Protein AF-A0A527ZZG6-F1 (afdb_monomer_lite)

Secondary structure (DSSP, 8-state):
--TTTHHHHHHHHHTTSS--GGGEEEEE-HHHHHHHHHSPPPTT--EEEE---

Foldseek 3Di:
DPPVCPVVVVVCVVVVVDDCPVQAPEEDEPVCVVVCVVDDDDVPRRDYHYDHD

Structure (mmCIF, N/CA/C/O backbone):
data_AF-A0A527ZZG6-F1
#
_entry.id   AF-A0A527ZZG6-F1
#
loop_
_atom_site.group_PDB
_atom_site.id
_atom_site.type_symbol
_atom_site.label_atom_id
_atom_site.label_alt_id
_atom_site.label_comp_id
_atom_site.label_asym_id
_atom_site.label_entity_id
_atom_site.label_seq_id
_atom_site.pdbx_PDB_ins_code
_atom_site.Cartn_x
_atom_site.Cartn_y
_atom_site.Cartn_z
_atom_site.occupancy
_atom_site.B_iso_or_equiv
_atom_site.auth_seq_id
_atom_site.auth_comp_id
_atom_site.auth_asym_id
_atom_site.auth_atom_id
_atom_site.pdbx_PDB_model_num
ATOM 1 N N . LEU A 1 1 ? 5.042 11.852 -6.165 1.00 62.41 1 LEU A N 1
ATOM 2 C CA . LEU A 1 1 ? 5.599 10.793 -7.038 1.00 62.41 1 LEU A CA 1
ATOM 3 C C . LEU A 1 1 ? 6.835 11.356 -7.731 1.00 62.41 1 LEU A C 1
ATOM 5 O O . LEU A 1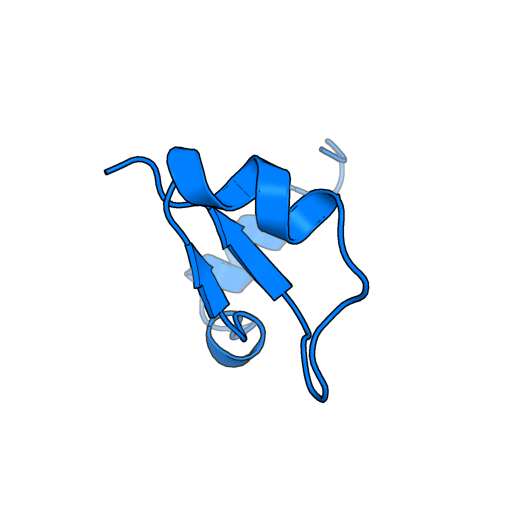 1 ? 6.710 12.425 -8.309 1.00 62.41 1 LEU A O 1
ATOM 9 N N . ASN A 1 2 ? 8.012 10.732 -7.637 1.00 80.31 2 ASN A N 1
ATOM 10 C CA . ASN A 1 2 ? 9.199 11.251 -8.331 1.00 80.31 2 ASN A CA 1
ATOM 11 C C . ASN A 1 2 ? 9.113 10.900 -9.835 1.00 80.31 2 ASN A C 1
ATOM 13 O O . ASN A 1 2 ? 9.179 9.71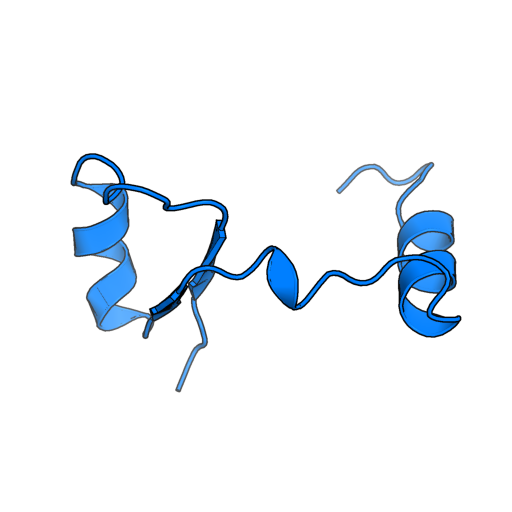5 -10.165 1.00 80.31 2 ASN A O 1
ATOM 17 N N . PRO A 1 3 ? 8.972 11.878 -10.750 1.00 83.62 3 PRO A N 1
ATOM 18 C CA . PRO A 1 3 ? 8.726 11.601 -12.168 1.00 83.62 3 PRO A CA 1
ATOM 19 C C . PRO A 1 3 ? 9.914 10.935 -12.879 1.00 83.62 3 PRO A C 1
ATOM 21 O O . PRO A 1 3 ? 9.721 10.268 -13.892 1.00 83.62 3 PRO A O 1
ATOM 24 N N . PHE A 1 4 ? 11.129 11.066 -12.343 1.00 91.31 4 PHE A N 1
ATOM 25 C CA . PHE A 1 4 ? 12.347 10.544 -12.966 1.00 91.31 4 PHE A CA 1
ATOM 26 C C . PHE A 1 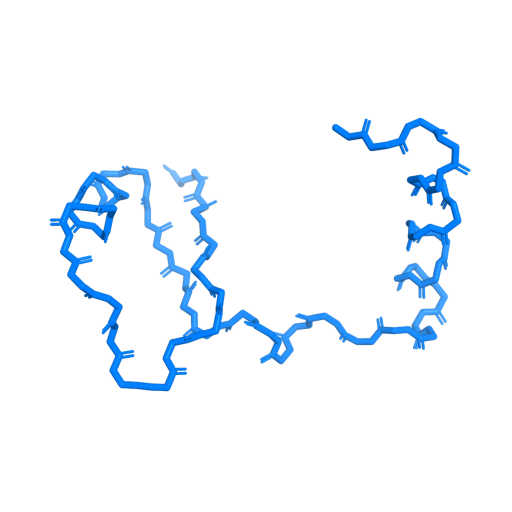4 ? 12.619 9.075 -12.627 1.00 91.31 4 PHE A C 1
ATOM 28 O O . PHE A 1 4 ? 13.376 8.413 -13.332 1.00 91.31 4 PHE A O 1
ATOM 35 N N . THR A 1 5 ? 12.013 8.546 -11.559 1.00 94.12 5 THR A N 1
ATOM 36 C CA . THR A 1 5 ? 12.276 7.176 -11.083 1.00 94.12 5 THR A CA 1
ATOM 37 C C . THR A 1 5 ? 11.039 6.291 -11.024 1.00 94.12 5 THR A C 1
ATOM 39 O O . THR A 1 5 ? 11.184 5.072 -10.940 1.00 94.12 5 THR A O 1
ATOM 42 N N . HIS A 1 6 ? 9.834 6.862 -11.107 1.00 94.25 6 HIS A N 1
ATOM 43 C CA . HIS A 1 6 ? 8.606 6.098 -10.897 1.00 94.25 6 HIS A CA 1
ATOM 44 C C . HIS A 1 6 ? 8.400 4.975 -11.920 1.00 94.25 6 HIS A C 1
ATOM 46 O O . HIS A 1 6 ? 8.063 3.863 -11.530 1.00 94.25 6 HIS A O 1
ATOM 52 N N . ARG A 1 7 ? 8.665 5.236 -13.209 1.00 94.50 7 ARG A N 1
ATOM 53 C CA . ARG A 1 7 ? 8.538 4.218 -14.267 1.00 94.50 7 ARG A CA 1
ATOM 54 C C . ARG A 1 7 ? 9.441 3.016 -13.993 1.00 94.50 7 ARG A C 1
ATOM 56 O O . ARG A 1 7 ? 8.957 1.900 -13.907 1.00 94.50 7 ARG A O 1
ATOM 63 N N . ARG A 1 8 ? 10.728 3.271 -13.738 1.00 95.44 8 ARG A N 1
ATOM 64 C CA . ARG A 1 8 ? 11.699 2.218 -13.415 1.00 95.44 8 ARG A CA 1
ATOM 65 C C . ARG A 1 8 ? 11.288 1.425 -12.172 1.00 95.44 8 ARG A C 1
ATOM 67 O O . ARG A 1 8 ? 11.484 0.221 -12.137 1.00 95.44 8 ARG A O 1
ATOM 74 N N . ALA A 1 9 ? 10.738 2.086 -11.151 1.00 94.88 9 ALA A N 1
ATOM 75 C CA . ALA A 1 9 ? 10.251 1.395 -9.959 1.00 94.88 9 ALA A CA 1
ATOM 76 C C . ALA A 1 9 ? 9.080 0.452 -10.283 1.00 94.88 9 ALA A C 1
ATOM 78 O O . ALA A 1 9 ? 9.087 -0.688 -9.831 1.00 94.88 9 ALA A O 1
ATOM 79 N N . ALA A 1 10 ? 8.123 0.897 -11.103 1.00 94.19 10 ALA A N 1
ATOM 80 C CA . ALA A 1 10 ? 7.027 0.049 -11.565 1.00 94.19 10 ALA A CA 1
ATOM 81 C C . ALA A 1 10 ? 7.539 -1.157 -12.372 1.00 94.19 10 ALA A C 1
ATOM 83 O O . ALA A 1 10 ? 7.093 -2.274 -12.126 1.00 94.19 10 ALA A O 1
ATOM 84 N N . ASP A 1 11 ? 8.520 -0.954 -13.258 1.00 95.69 11 ASP A N 1
ATOM 85 C CA . ASP A 1 11 ? 9.121 -2.034 -14.052 1.00 95.69 11 ASP A CA 1
ATOM 86 C C . ASP A 1 11 ? 9.824 -3.081 -13.162 1.00 95.69 11 ASP A C 1
ATOM 88 O O . ASP A 1 11 ? 9.731 -4.285 -13.408 1.00 95.69 11 ASP A O 1
ATOM 92 N N . LEU A 1 12 ? 10.498 -2.646 -12.092 1.00 96.56 12 LEU A N 1
ATOM 93 C CA . LEU A 1 12 ? 11.159 -3.546 -11.137 1.00 96.56 12 LEU A CA 1
ATOM 94 C C . LEU A 1 12 ? 10.159 -4.387 -10.332 1.00 96.56 12 LEU A C 1
ATOM 96 O O . LEU A 1 12 ? 10.401 -5.571 -10.113 1.00 96.56 12 LEU A O 1
ATOM 100 N N . ILE A 1 13 ? 9.029 -3.799 -9.935 1.00 95.69 13 ILE A N 1
ATOM 101 C CA . ILE A 1 13 ? 7.945 -4.526 -9.260 1.00 95.69 13 ILE A CA 1
ATOM 102 C C . ILE A 1 13 ? 7.293 -5.514 -10.239 1.00 95.69 13 ILE A C 1
ATOM 104 O O . ILE A 1 13 ? 7.142 -6.689 -9.924 1.00 95.69 13 ILE A O 1
ATOM 108 N N . ALA A 1 14 ? 6.963 -5.069 -11.456 1.00 96.00 14 ALA A N 1
ATOM 109 C CA . ALA A 1 14 ? 6.300 -5.899 -12.465 1.00 96.00 14 ALA A CA 1
ATOM 110 C C . ALA A 1 14 ? 7.155 -7.090 -12.934 1.00 96.00 14 ALA A C 1
ATOM 112 O O . ALA A 1 14 ? 6.623 -8.149 -13.255 1.00 96.00 14 ALA A O 1
ATOM 113 N N . SER A 1 15 ? 8.479 -6.920 -12.973 1.00 97.50 15 SER A N 1
ATOM 114 C CA . SER A 1 15 ? 9.431 -7.989 -13.309 1.00 97.50 15 SER A CA 1
ATOM 115 C C . SER A 1 15 ? 9.719 -8.953 -12.154 1.00 97.50 15 SER A C 1
ATOM 117 O O . SER A 1 15 ? 10.424 -9.937 -12.363 1.00 97.50 15 SER A O 1
ATOM 119 N N . GLY A 1 16 ? 9.216 -8.683 -10.945 1.00 95.69 16 GLY A N 1
ATOM 120 C CA . GLY A 1 16 ? 9.528 -9.471 -9.751 1.00 95.69 16 GLY A CA 1
ATOM 121 C C . GLY A 1 16 ? 10.961 -9.284 -9.243 1.00 95.69 16 GLY A C 1
ATOM 122 O O . GLY A 1 16 ? 11.399 -10.018 -8.364 1.00 95.69 16 GLY A O 1
ATOM 123 N N . ALA A 1 17 ? 11.706 -8.303 -9.766 1.00 97.69 17 ALA A N 1
ATOM 124 C CA . ALA A 1 17 ? 13.048 -7.978 -9.283 1.00 97.69 17 ALA A CA 1
ATOM 125 C C . ALA A 1 17 ? 13.034 -7.383 -7.862 1.00 97.69 17 ALA A C 1
ATOM 127 O O . ALA A 1 17 ? 14.065 -7.365 -7.191 1.00 97.69 17 ALA A O 1
ATOM 128 N N . ILE A 1 18 ? 11.880 -6.871 -7.422 1.00 95.94 18 ILE A N 1
ATOM 129 C CA . ILE A 1 18 ? 11.631 -6.387 -6.064 1.00 95.94 18 ILE A CA 1
ATOM 130 C C . ILE A 1 18 ? 10.301 -6.962 -5.576 1.00 95.94 18 ILE A C 1
ATOM 132 O O . ILE A 1 18 ? 9.258 -6.699 -6.174 1.00 95.94 18 ILE A O 1
ATOM 136 N N . GLU A 1 19 ? 10.339 -7.681 -4.456 1.00 94.31 19 GLU A N 1
ATOM 137 C CA . GLU A 1 19 ? 9.152 -8.116 -3.723 1.00 94.31 19 GLU A CA 1
ATOM 138 C C . GLU A 1 19 ? 8.731 -7.030 -2.725 1.00 94.31 19 GLU A C 1
ATOM 140 O O . GLU A 1 19 ? 9.539 -6.552 -1.927 1.00 94.31 19 GLU A O 1
ATOM 145 N N . ILE A 1 20 ? 7.469 -6.601 -2.797 1.00 95.38 20 ILE A N 1
ATOM 146 C CA . ILE A 1 20 ? 6.928 -5.537 -1.935 1.00 95.38 20 ILE A CA 1
ATOM 147 C C . ILE A 1 20 ? 5.884 -6.040 -0.939 1.00 95.38 20 ILE A C 1
ATOM 149 O O . ILE A 1 20 ? 5.544 -5.307 -0.011 1.00 95.38 20 ILE A O 1
ATOM 153 N N . ASP A 1 21 ? 5.383 -7.263 -1.117 1.00 93.19 21 ASP A N 1
ATOM 154 C CA . ASP A 1 21 ? 4.272 -7.791 -0.327 1.00 93.19 21 ASP A CA 1
ATOM 155 C C . ASP A 1 21 ? 4.671 -7.976 1.142 1.00 93.19 21 ASP A C 1
ATOM 157 O O . ASP A 1 21 ? 3.911 -7.602 2.035 1.00 93.19 21 ASP A O 1
ATOM 161 N N . GLU A 1 22 ? 5.906 -8.414 1.409 1.00 93.12 22 GLU A N 1
ATOM 162 C CA . GLU A 1 22 ? 6.444 -8.557 2.771 1.00 93.12 22 GLU A CA 1
ATOM 163 C C . GLU A 1 22 ? 6.568 -7.227 3.531 1.00 93.12 22 GLU A C 1
ATOM 165 O O . GLU A 1 22 ? 6.624 -7.207 4.762 1.00 93.12 22 GLU A O 1
ATOM 170 N N . LEU A 1 23 ? 6.587 -6.093 2.823 1.00 96.12 23 LEU A N 1
ATOM 171 C CA . LEU A 1 23 ? 6.635 -4.781 3.467 1.00 96.12 23 LEU A CA 1
ATOM 172 C C . LEU A 1 23 ? 5.278 -4.398 4.068 1.00 96.12 23 LEU A C 1
ATOM 174 O O . LEU A 1 23 ? 5.232 -3.566 4.976 1.00 96.12 23 LEU A O 1
ATOM 178 N N . ILE A 1 24 ? 4.175 -4.969 3.570 1.00 96.69 24 ILE A N 1
ATOM 179 C CA . ILE A 1 24 ? 2.814 -4.644 4.005 1.00 96.69 24 ILE A CA 1
ATOM 180 C C . ILE A 1 24 ? 2.511 -5.401 5.300 1.00 96.69 24 ILE A C 1
ATOM 182 O O . ILE A 1 24 ? 1.964 -6.499 5.304 1.00 96.69 24 ILE A O 1
ATOM 186 N N . SER A 1 25 ? 2.818 -4.771 6.432 1.00 97.19 25 SER A N 1
ATOM 187 C CA . SER A 1 25 ? 2.578 -5.345 7.760 1.00 97.19 25 SER A CA 1
ATOM 188 C C . SER A 1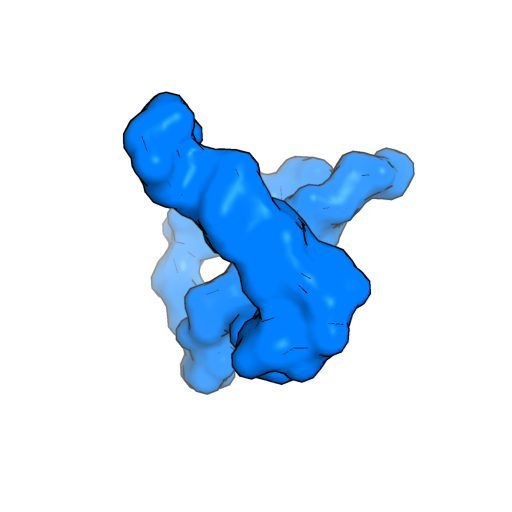 25 ? 1.097 -5.364 8.154 1.00 97.19 25 SER A C 1
ATOM 190 O O . SER A 1 25 ? 0.708 -6.116 9.046 1.00 97.19 25 SER A O 1
ATOM 192 N N . ARG A 1 26 ? 0.257 -4.514 7.543 1.00 96.25 26 ARG A N 1
ATOM 193 C CA . ARG A 1 26 ? -1.181 -4.442 7.850 1.00 96.25 26 ARG A CA 1
ATOM 194 C C . ARG A 1 26 ? -1.982 -3.839 6.696 1.00 96.25 26 ARG A C 1
ATOM 196 O O . ARG A 1 26 ? -1.557 -2.860 6.091 1.00 96.25 26 ARG A O 1
ATOM 203 N N . GLN A 1 27 ? -3.182 -4.364 6.453 1.00 97.00 27 GLN A N 1
ATOM 204 C CA . GLN A 1 27 ? -4.187 -3.738 5.588 1.00 97.00 27 GLN A CA 1
ATOM 205 C C . GLN A 1 27 ? -5.370 -3.259 6.432 1.00 97.00 27 GLN A C 1
ATOM 207 O O . GLN A 1 27 ? -5.798 -3.978 7.337 1.00 97.00 27 GLN A O 1
ATOM 212 N N . VAL A 1 28 ? -5.881 -2.061 6.153 1.00 97.06 28 VAL A N 1
ATOM 213 C CA . VAL A 1 28 ? -7.018 -1.458 6.872 1.00 97.06 28 VAL A CA 1
ATOM 214 C C . VAL A 1 28 ? -8.018 -0.834 5.907 1.00 97.06 28 VAL A C 1
ATOM 216 O O . VAL A 1 28 ? -7.684 -0.525 4.761 1.00 97.06 28 VAL A O 1
ATOM 219 N N . THR A 1 29 ? -9.242 -0.649 6.378 1.00 97.81 29 THR A N 1
ATOM 220 C CA . THR A 1 29 ? -10.304 0.073 5.663 1.00 97.81 29 THR A CA 1
ATOM 221 C C . THR A 1 29 ? -10.099 1.588 5.719 1.00 97.81 29 THR A C 1
ATOM 223 O O . THR A 1 29 ? -9.254 2.096 6.467 1.00 97.81 29 THR A O 1
ATOM 226 N N . LEU A 1 30 ? -10.873 2.333 4.923 1.00 97.06 30 LEU A N 1
ATOM 227 C CA . LEU A 1 30 ? -10.828 3.795 4.946 1.00 97.06 30 LEU A CA 1
ATOM 228 C C . LEU A 1 30 ? -11.333 4.351 6.289 1.00 97.06 30 LEU A C 1
ATOM 230 O O . LEU A 1 30 ? -10.779 5.326 6.796 1.00 97.06 30 LEU A O 1
ATOM 234 N N . GLU A 1 31 ? -12.326 3.702 6.891 1.00 96.94 31 GLU A N 1
ATOM 235 C CA . GLU A 1 31 ? -12.916 4.058 8.184 1.00 96.94 31 GLU A CA 1
ATOM 236 C C . GLU A 1 31 ? -11.898 3.935 9.328 1.00 96.94 31 GLU A C 1
ATOM 238 O O . GLU A 1 31 ? -11.849 4.775 10.228 1.00 96.94 31 GLU A O 1
ATOM 243 N N . GLU A 1 32 ? -11.040 2.915 9.281 1.00 96.94 32 GLU A N 1
ATOM 244 C CA . GLU A 1 32 ? -9.994 2.676 10.282 1.00 96.94 32 GLU A CA 1
ATOM 245 C C . GLU A 1 32 ? -8.779 3.603 10.120 1.00 96.94 32 GLU A C 1
ATOM 247 O O . GLU A 1 32 ? -8.015 3.794 11.072 1.00 96.94 32 GLU A O 1
ATOM 252 N N . ALA A 1 33 ? -8.584 4.195 8.935 1.00 96.75 33 ALA A N 1
ATOM 253 C CA . ALA A 1 33 ? -7.372 4.940 8.595 1.00 96.75 33 ALA A CA 1
ATOM 254 C C . ALA A 1 33 ? -7.103 6.109 9.556 1.00 96.75 33 ALA A C 1
ATOM 256 O O . ALA A 1 33 ? -5.963 6.315 9.972 1.00 96.75 33 ALA A O 1
ATOM 257 N N . ALA A 1 34 ? -8.146 6.843 9.959 1.00 97.69 34 ALA A N 1
ATOM 258 C CA . ALA A 1 34 ? -8.008 7.963 10.889 1.00 97.69 34 ALA A CA 1
ATOM 259 C C . ALA A 1 34 ? -7.454 7.515 12.251 1.00 97.69 34 ALA A C 1
ATOM 261 O O . ALA A 1 34 ? -6.559 8.158 12.799 1.00 97.69 34 ALA A O 1
ATOM 262 N N . ALA A 1 35 ? -7.939 6.385 12.773 1.00 96.88 35 ALA A N 1
ATOM 263 C CA . ALA A 1 35 ? -7.468 5.836 14.039 1.00 96.88 35 ALA A CA 1
ATOM 264 C C . ALA A 1 35 ? -6.019 5.340 13.939 1.00 96.88 35 ALA A C 1
ATOM 266 O O . ALA A 1 35 ? -5.242 5.554 14.867 1.00 96.88 35 ALA A O 1
ATOM 267 N N . VAL A 1 36 ? -5.634 4.722 12.818 1.00 96.75 36 VAL A N 1
ATOM 268 C CA . VAL A 1 36 ? -4.246 4.288 12.587 1.00 96.75 36 VAL A CA 1
ATOM 269 C C . VAL A 1 36 ? -3.294 5.483 12.538 1.00 96.75 36 VAL A C 1
ATOM 271 O O . VAL A 1 36 ? -2.258 5.457 13.187 1.00 96.75 36 VAL A O 1
ATOM 274 N N . ILE A 1 37 ? -3.656 6.550 11.820 1.00 96.69 37 ILE A N 1
ATOM 275 C CA . ILE A 1 37 ? -2.817 7.753 11.683 1.00 96.69 37 ILE A CA 1
ATOM 276 C C . ILE A 1 37 ? -2.659 8.492 13.020 1.00 96.69 37 ILE A C 1
ATOM 278 O O . ILE A 1 37 ? -1.609 9.072 13.287 1.00 96.69 37 ILE A O 1
ATOM 282 N N . ALA A 1 38 ? -3.702 8.498 13.852 1.00 97.94 38 ALA A N 1
ATOM 283 C CA . ALA A 1 38 ? -3.723 9.254 15.102 1.00 97.94 38 ALA A CA 1
ATOM 284 C C . ALA A 1 38 ? -2.940 8.599 16.255 1.00 97.94 38 ALA A C 1
ATOM 286 O O . ALA A 1 38 ? -2.745 9.244 17.285 1.00 97.94 38 ALA A O 1
ATOM 287 N N . ASN A 1 39 ? -2.515 7.340 16.115 1.00 97.00 39 ASN A N 1
ATOM 288 C CA . ASN A 1 39 ? -1.859 6.582 17.177 1.00 97.00 39 ASN A CA 1
ATOM 289 C C . ASN A 1 39 ? -0.420 6.195 16.799 1.00 97.00 39 ASN A C 1
ATOM 291 O O . ASN A 1 39 ? -0.085 6.131 15.617 1.00 97.00 39 ASN A O 1
ATOM 295 N N . PRO A 1 40 ? 0.450 5.921 17.790 1.00 97.44 40 PRO A N 1
ATOM 296 C CA . PRO A 1 40 ? 1.771 5.367 17.522 1.00 97.44 40 PRO A CA 1
ATOM 297 C C . PRO A 1 40 ? 1.695 4.039 16.743 1.00 97.44 40 PRO A C 1
ATOM 299 O O . PRO A 1 40 ? 0.756 3.268 16.970 1.00 97.44 40 PRO A O 1
ATOM 302 N N . PRO A 1 41 ? 2.693 3.733 15.892 1.00 96.19 41 PRO A N 1
ATOM 303 C CA . PRO A 1 41 ? 2.769 2.454 15.189 1.00 96.19 41 PRO A CA 1
ATOM 304 C C . PRO A 1 41 ? 2.792 1.257 16.146 1.00 96.19 41 PRO A C 1
ATOM 306 O O . PRO A 1 41 ? 3.388 1.322 17.229 1.00 96.19 41 PRO A O 1
ATOM 309 N N . ALA A 1 42 ? 2.186 0.144 15.734 1.00 93.56 42 ALA A N 1
ATOM 310 C CA . ALA A 1 42 ? 2.257 -1.103 16.490 1.00 93.56 42 ALA A CA 1
ATOM 311 C C . ALA A 1 42 ? 3.684 -1.701 16.463 1.00 93.56 42 ALA A C 1
ATOM 313 O O . ALA A 1 42 ? 4.456 -1.440 15.535 1.00 93.56 42 ALA A O 1
ATOM 314 N N . PRO A 1 43 ? 4.066 -2.541 17.445 1.00 95.56 43 PRO A N 1
ATOM 315 C CA . PRO A 1 43 ? 5.337 -3.259 17.394 1.00 95.56 43 PRO A CA 1
ATOM 316 C C . PRO A 1 43 ? 5.470 -4.074 16.100 1.00 95.56 43 PRO A C 1
ATOM 318 O O . PRO A 1 43 ? 4.599 -4.880 15.781 1.00 95.56 43 PRO A O 1
ATOM 321 N N . GLY A 1 44 ? 6.565 -3.865 15.365 1.00 94.44 44 GLY A N 1
ATOM 322 C CA . GLY A 1 44 ? 6.813 -4.544 14.088 1.00 94.44 44 GLY A CA 1
ATOM 323 C C . GLY A 1 44 ? 6.037 -3.975 12.895 1.00 94.44 44 GLY A C 1
ATOM 324 O O . GLY A 1 44 ? 6.048 -4.580 11.826 1.00 94.44 44 GLY A O 1
ATOM 325 N N . GLU A 1 45 ? 5.371 -2.828 13.043 1.00 96.56 45 GLU A N 1
ATOM 326 C CA . GLU A 1 45 ? 4.726 -2.148 11.923 1.00 96.56 45 GLU A CA 1
ATOM 327 C C . GLU A 1 45 ? 5.770 -1.595 10.937 1.00 96.56 45 GLU A C 1
ATOM 329 O O . GLU A 1 45 ? 6.692 -0.873 11.321 1.00 96.56 45 GLU A O 1
ATOM 334 N N . VAL A 1 46 ? 5.608 -1.941 9.657 1.00 96.88 46 VAL A N 1
ATOM 335 C CA . VAL A 1 46 ? 6.476 -1.513 8.548 1.00 96.88 46 VAL A CA 1
ATOM 336 C C . VAL A 1 46 ? 5.694 -0.612 7.596 1.00 96.88 46 VAL A C 1
ATOM 338 O O . VAL A 1 46 ? 6.043 0.553 7.396 1.00 96.88 46 VAL A O 1
ATOM 341 N N . LYS A 1 47 ? 4.603 -1.132 7.022 1.00 97.19 47 LYS A N 1
ATOM 342 C CA . LYS A 1 47 ? 3.708 -0.389 6.133 1.00 97.19 47 LYS A CA 1
ATOM 343 C C . LYS A 1 47 ? 2.263 -0.804 6.362 1.00 97.19 47 LYS A C 1
ATOM 345 O O . LYS A 1 47 ? 1.888 -1.952 6.134 1.00 97.19 47 LYS A O 1
ATOM 350 N N . VAL A 1 48 ? 1.433 0.173 6.714 1.00 97.69 48 VAL A N 1
ATOM 351 C CA . VAL A 1 48 ? -0.022 0.027 6.662 1.00 97.69 48 VAL A CA 1
ATOM 352 C C . VAL A 1 48 ? -0.528 0.465 5.289 1.00 97.69 48 VAL A C 1
ATOM 354 O O . VAL A 1 48 ? -0.194 1.558 4.814 1.00 97.69 48 VAL A O 1
ATOM 357 N N . LEU A 1 49 ? -1.320 -0.389 4.642 1.00 97.62 49 LEU A N 1
ATOM 358 C CA . LEU A 1 49 ? -1.991 -0.104 3.377 1.00 97.62 49 LEU A CA 1
ATOM 359 C C . LEU A 1 49 ? -3.491 0.098 3.620 1.00 97.62 49 LEU A C 1
ATOM 361 O O . LEU A 1 49 ? -4.169 -0.787 4.135 1.00 97.62 49 LEU A O 1
ATOM 365 N N . VAL A 1 50 ? -4.009 1.262 3.232 1.00 97.81 50 VAL A N 1
ATOM 366 C CA . VAL A 1 50 ? -5.453 1.525 3.243 1.00 97.81 50 VAL A CA 1
ATOM 367 C C . VAL A 1 50 ? -6.048 0.993 1.945 1.00 97.81 50 VAL A C 1
ATOM 369 O O . VAL A 1 50 ? -5.615 1.390 0.862 1.00 97.81 50 VAL A O 1
ATOM 372 N N . VAL A 1 51 ? -7.038 0.112 2.054 1.00 97.19 51 VAL A N 1
ATOM 373 C CA . VAL A 1 51 ? -7.771 -0.457 0.921 1.00 97.19 51 VAL A CA 1
ATOM 374 C C . VAL A 1 51 ? -9.2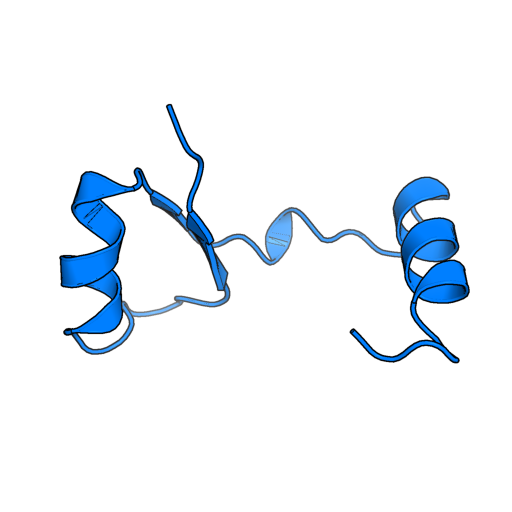13 0.052 0.990 1.00 97.19 51 VAL A C 1
ATOM 376 O O . VAL A 1 51 ? -9.920 -0.299 1.936 1.00 97.19 51 VAL A O 1
ATOM 379 N N . PRO A 1 52 ? -9.664 0.877 0.026 1.00 91.44 52 PRO A N 1
ATOM 380 C CA . PRO A 1 52 ? -11.063 1.283 -0.062 1.00 91.44 52 PRO A CA 1
ATOM 381 C C . PRO A 1 52 ? -11.899 0.037 -0.379 1.00 91.44 52 PRO A C 1
ATOM 383 O O . PRO A 1 52 ? -11.724 -0.554 -1.446 1.00 91.44 52 PRO A O 1
ATOM 386 N N . ARG A 1 53 ? -12.736 -0.405 0.561 1.00 76.19 53 ARG A N 1
ATOM 387 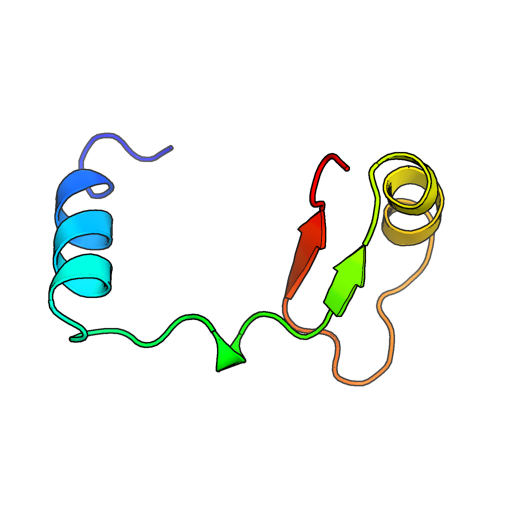C CA . ARG A 1 53 ? -13.705 -1.492 0.370 1.00 76.19 53 ARG A CA 1
ATOM 388 C C . ARG A 1 53 ? -15.115 -0.932 0.361 1.00 76.19 53 ARG A C 1
ATOM 390 O O . ARG A 1 53 ? -15.324 0.086 1.052 1.00 76.19 53 ARG A O 1
#

Sequence (53 aa):
LNPFTHRRAADLIASGAIEIDELISRQVTLEEAAAVIANPPAPGEVKVLVVPR

Radius of gyration: 13.92 Å; chains: 1; bounding box: 27×21×32 Å

pLDDT: mean 94.46, std 6.02, range [62.41, 97.94]